Protein AF-A0A8T5MJ16-F1 (afdb_monomer_lite)

Foldseek 3Di:
DDAFPPPRDDDPDWAAAPPPRGTHDVVQPPVVNSHGPVGPPPPDD

Sequence (45 aa):
MPKCNICGADAEELDTCQACKKKFCDSCGDPADERCEFCSGEEEW

Structure (mmCIF, N/CA/C/O backbone):
data_AF-A0A8T5MJ16-F1
#
_entry.id   AF-A0A8T5MJ16-F1
#
loop_
_atom_site.group_PDB
_atom_site.id
_atom_site.type_symbol
_atom_site.label_atom_id
_atom_site.label_alt_id
_atom_site.label_comp_id
_atom_site.label_asym_id
_atom_site.label_entity_id
_atom_site.label_seq_id
_atom_site.pdbx_PDB_ins_code
_atom_site.Cartn_x
_atom_site.Cartn_y
_atom_site.Cartn_z
_atom_site.occupancy
_atom_site.B_iso_or_equiv
_atom_site.auth_seq_id
_atom_site.auth_comp_id
_atom_site.auth_asym_id
_atom_site.auth_atom_id
_atom_site.pdbx_PDB_model_num
ATOM 1 N N . MET A 1 1 ? -12.262 -0.132 11.383 1.00 77.56 1 MET A N 1
ATOM 2 C CA . MET A 1 1 ? -11.701 -0.385 10.044 1.00 77.56 1 MET A CA 1
ATOM 3 C C . MET A 1 1 ? -10.672 0.697 9.766 1.00 77.56 1 MET A C 1
ATOM 5 O O . MET A 1 1 ? -10.939 1.845 10.118 1.00 77.56 1 MET A O 1
ATOM 9 N N . PRO A 1 2 ? -9.464 0.355 9.297 1.00 91.94 2 PRO A N 1
ATOM 10 C CA . PRO A 1 2 ? -8.503 1.354 8.846 1.00 91.94 2 PRO A CA 1
ATOM 11 C C . PRO A 1 2 ? -8.985 2.043 7.554 1.00 91.94 2 PRO A C 1
ATOM 13 O O . PRO A 1 2 ? -9.836 1.520 6.838 1.00 91.94 2 PRO A O 1
ATOM 16 N N . LYS A 1 3 ? -8.439 3.229 7.262 1.00 95.19 3 LYS A N 1
ATOM 17 C CA . LYS A 1 3 ? -8.785 4.018 6.069 1.00 95.19 3 LYS A CA 1
ATOM 18 C C . LYS A 1 3 ? -7.645 4.060 5.069 1.00 95.19 3 LYS A C 1
ATOM 20 O O . LYS A 1 3 ? -6.502 4.314 5.451 1.00 95.19 3 LYS A O 1
ATOM 25 N N . CYS A 1 4 ? -7.977 3.872 3.797 1.00 95.81 4 CYS A N 1
ATOM 26 C CA . CYS A 1 4 ? -7.042 4.028 2.692 1.00 95.81 4 CYS A CA 1
ATOM 27 C C . CYS A 1 4 ? -6.518 5.474 2.643 1.00 95.81 4 CYS A C 1
ATOM 29 O O . CYS A 1 4 ? -7.301 6.424 2.632 1.00 95.81 4 CYS A O 1
ATOM 31 N N . ASN A 1 5 ? -5.196 5.663 2.579 1.00 95.75 5 ASN A N 1
ATOM 32 C CA . ASN A 1 5 ? -4.587 6.995 2.475 1.00 95.75 5 ASN A CA 1
ATOM 33 C C . ASN A 1 5 ? -4.737 7.623 1.079 1.00 95.75 5 ASN A C 1
ATOM 35 O O . ASN A 1 5 ? -4.324 8.769 0.897 1.00 95.75 5 ASN A O 1
ATOM 39 N N . ILE A 1 6 ? -5.269 6.877 0.106 1.00 93.75 6 ILE A N 1
ATOM 40 C CA . ILE A 1 6 ? -5.463 7.328 -1.275 1.00 93.75 6 ILE A CA 1
ATOM 41 C C . ILE A 1 6 ? -6.902 7.780 -1.497 1.00 93.75 6 ILE A C 1
ATOM 43 O O . ILE A 1 6 ? -7.137 8.968 -1.695 1.00 93.75 6 ILE A O 1
ATOM 47 N N . CYS A 1 7 ? -7.867 6.866 -1.403 1.00 94.94 7 CYS A N 1
ATOM 48 C CA . CYS A 1 7 ? -9.272 7.179 -1.665 1.00 94.94 7 CYS A CA 1
ATOM 49 C C . CYS A 1 7 ? -10.066 7.581 -0.410 1.00 94.94 7 CYS A C 1
ATOM 51 O O . CYS A 1 7 ? -11.192 8.055 -0.525 1.00 94.94 7 CYS A O 1
ATOM 53 N N . GLY A 1 8 ? -9.513 7.388 0.794 1.00 95.19 8 GLY A N 1
ATOM 54 C CA . GLY A 1 8 ? -10.193 7.697 2.056 1.00 95.19 8 GLY A CA 1
ATOM 55 C C . GLY A 1 8 ? -11.289 6.707 2.463 1.00 95.19 8 GLY A C 1
ATOM 56 O O . GLY A 1 8 ? -11.907 6.908 3.511 1.00 95.19 8 GLY A O 1
ATOM 57 N N . ALA A 1 9 ? -11.522 5.654 1.673 1.00 94.75 9 ALA A N 1
ATOM 58 C CA . ALA A 1 9 ? -12.487 4.609 1.988 1.00 94.75 9 ALA A CA 1
ATOM 59 C C . ALA A 1 9 ? -12.026 3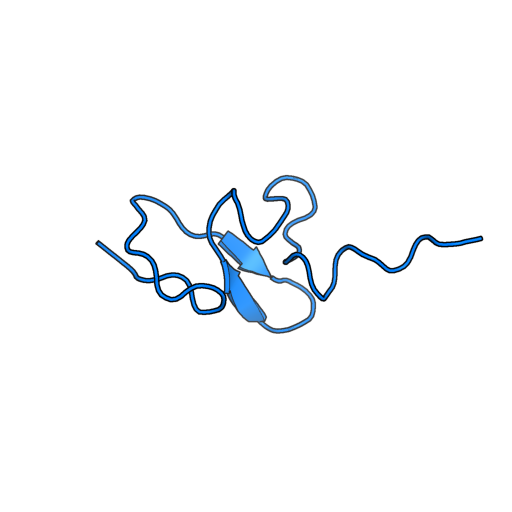.759 3.181 1.00 94.75 9 ALA A C 1
ATOM 61 O O . ALA A 1 9 ? -10.829 3.515 3.372 1.00 94.75 9 ALA A O 1
ATOM 62 N N . ASP A 1 10 ? -12.991 3.304 3.973 1.00 95.62 10 ASP A N 1
ATOM 63 C CA . ASP A 1 10 ? -12.779 2.284 4.991 1.00 95.62 10 ASP A CA 1
ATOM 64 C C . ASP A 1 10 ? -12.569 0.924 4.305 1.00 95.62 10 ASP A C 1
ATOM 66 O O . ASP A 1 10 ? -13.348 0.539 3.434 1.00 95.62 10 ASP A O 1
ATOM 70 N N . ALA A 1 11 ? -11.515 0.208 4.691 1.00 93.00 11 ALA A N 1
ATOM 71 C CA . ALA A 1 11 ? -11.187 -1.119 4.172 1.00 93.00 11 ALA A CA 1
ATOM 72 C C . ALA A 1 11 ? -10.911 -2.081 5.332 1.00 93.00 11 ALA A C 1
ATOM 74 O O . ALA A 1 11 ? -10.541 -1.653 6.429 1.00 93.00 11 ALA A O 1
ATOM 75 N N . GLU A 1 12 ? -11.111 -3.378 5.110 1.00 91.88 12 GLU A N 1
ATOM 76 C CA . GLU A 1 12 ? -10.790 -4.403 6.112 1.00 91.88 12 GLU A CA 1
ATOM 77 C C . GLU A 1 12 ? -9.278 -4.598 6.225 1.00 91.88 12 GLU A C 1
ATOM 79 O O . GLU A 1 12 ? -8.737 -4.634 7.332 1.00 91.88 12 GLU A O 1
ATOM 84 N N . GLU A 1 13 ? -8.603 -4.602 5.078 1.00 91.50 13 GLU A N 1
ATOM 85 C CA . GLU A 1 13 ? -7.162 -4.765 4.952 1.00 91.50 13 GLU A CA 1
ATOM 86 C C . GLU A 1 13 ? -6.575 -3.612 4.134 1.00 91.50 13 GLU A C 1
ATOM 88 O O . GLU A 1 13 ? -7.225 -3.042 3.253 1.00 91.50 13 GLU A O 1
ATOM 93 N N . LEU A 1 14 ? -5.356 -3.215 4.495 1.00 95.06 14 LEU A N 1
ATOM 94 C CA . LEU A 1 14 ? -4.592 -2.203 3.780 1.00 95.06 14 LEU A CA 1
ATOM 95 C C . LEU A 1 14 ? -3.140 -2.649 3.679 1.00 95.06 14 LEU A C 1
ATOM 97 O O . LEU A 1 14 ? -2.515 -2.952 4.700 1.00 95.06 14 LEU A O 1
ATOM 101 N N . ASP A 1 15 ? -2.591 -2.530 2.482 1.00 95.56 15 ASP A N 1
ATOM 102 C CA . ASP A 1 15 ? -1.187 -2.772 2.187 1.00 95.56 15 ASP A CA 1
ATOM 103 C C . ASP A 1 15 ? -0.386 -1.479 2.265 1.00 95.56 15 ASP A C 1
ATOM 105 O O . ASP A 1 15 ? -0.932 -0.374 2.222 1.00 95.56 15 ASP A O 1
ATOM 109 N N . THR A 1 16 ? 0.930 -1.593 2.438 1.00 95.69 16 THR A N 1
ATOM 110 C CA . THR A 1 16 ? 1.821 -0.431 2.546 1.00 95.69 16 THR A CA 1
ATOM 111 C C . THR A 1 16 ? 2.685 -0.326 1.305 1.00 95.69 16 THR A C 1
ATOM 113 O O . THR A 1 16 ? 3.522 -1.185 1.062 1.00 95.69 16 THR A O 1
ATOM 116 N N . CYS A 1 17 ? 2.544 0.772 0.562 1.00 95.44 17 CYS A N 1
ATOM 117 C CA . CYS A 1 17 ? 3.322 0.987 -0.652 1.00 95.44 17 CYS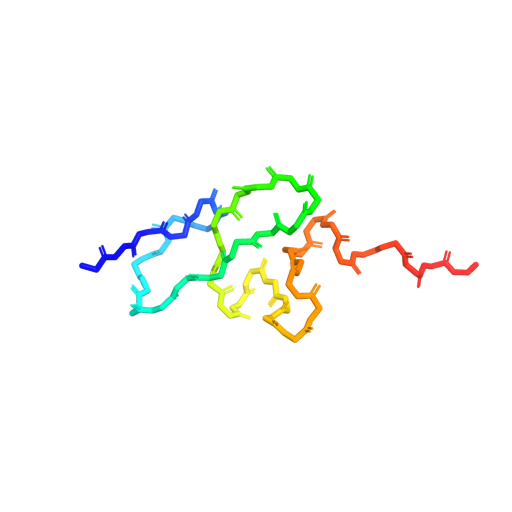 A CA 1
ATOM 118 C C . CYS A 1 17 ? 4.818 1.044 -0.322 1.00 95.44 17 CYS A C 1
ATOM 120 O O . CYS A 1 17 ? 5.248 1.894 0.466 1.00 95.44 17 CYS A O 1
ATOM 122 N N . GLN A 1 18 ? 5.636 0.191 -0.937 1.00 94.44 18 GLN A N 1
ATOM 123 C CA . GLN A 1 18 ? 7.066 0.148 -0.636 1.00 94.44 18 GLN A CA 1
ATOM 124 C C . GLN A 1 18 ? 7.807 1.422 -1.062 1.00 94.44 18 GLN A C 1
ATOM 126 O O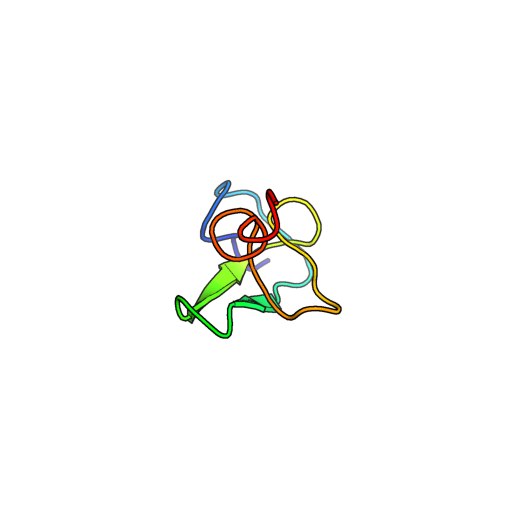 . GLN A 1 18 ? 8.757 1.809 -0.375 1.00 94.44 18 GLN A O 1
ATOM 131 N N . ALA A 1 19 ? 7.333 2.109 -2.105 1.00 93.25 19 ALA A N 1
ATOM 132 C CA . ALA A 1 19 ? 7.935 3.336 -2.625 1.00 93.25 19 ALA A CA 1
ATOM 133 C C . ALA A 1 19 ? 7.595 4.579 -1.782 1.00 93.25 19 ALA A C 1
ATOM 135 O O . ALA A 1 19 ? 8.492 5.281 -1.321 1.00 93.25 19 ALA A O 1
ATOM 136 N N . CYS A 1 20 ? 6.305 4.850 -1.542 1.00 94.00 20 CYS A N 1
ATOM 137 C CA . CYS A 1 20 ? 5.862 6.084 -0.871 1.00 94.00 20 CYS A CA 1
ATOM 138 C C . CYS A 1 20 ? 5.388 5.899 0.581 1.00 94.00 20 CYS A C 1
ATOM 140 O O . CYS A 1 20 ? 5.017 6.877 1.230 1.00 94.00 20 CYS A O 1
ATOM 142 N N . LYS A 1 21 ? 5.378 4.661 1.095 1.00 95.00 21 LYS A N 1
ATOM 143 C CA . LYS A 1 21 ? 4.976 4.277 2.465 1.00 95.00 21 LYS A CA 1
ATOM 144 C C . LYS A 1 2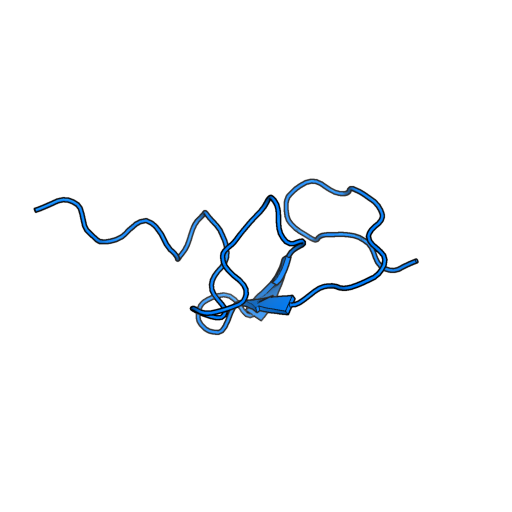1 ? 3.534 4.626 2.858 1.00 95.00 21 LYS A C 1
ATOM 146 O O . LYS A 1 21 ? 3.170 4.503 4.027 1.00 95.00 21 LYS A O 1
ATOM 151 N N . LYS A 1 22 ? 2.690 5.029 1.904 1.00 94.44 22 LYS A N 1
ATOM 152 C CA . LYS A 1 22 ? 1.248 5.217 2.125 1.00 94.44 22 LYS A CA 1
ATOM 153 C C . LYS A 1 22 ? 0.540 3.870 2.221 1.00 94.44 22 LYS A C 1
ATOM 155 O O . LYS A 1 22 ? 0.921 2.936 1.517 1.00 94.44 22 LYS A O 1
ATOM 160 N N . LYS A 1 23 ? -0.517 3.796 3.039 1.00 95.44 23 LYS A N 1
ATOM 161 C CA . LYS A 1 23 ? -1.393 2.623 3.074 1.00 95.44 23 LYS A CA 1
ATOM 162 C C . LYS A 1 23 ? -2.484 2.724 2.017 1.00 95.44 23 LYS A C 1
ATOM 164 O O . LYS A 1 23 ? -3.108 3.780 1.884 1.00 95.44 23 LYS A O 1
ATOM 169 N N . PHE A 1 24 ? -2.725 1.651 1.284 1.00 95.69 24 PHE A N 1
ATOM 170 C CA . PHE A 1 24 ? -3.693 1.608 0.193 1.00 95.69 24 PHE A CA 1
ATOM 171 C C . PHE A 1 24 ? -4.579 0.364 0.304 1.00 95.69 24 PHE A C 1
ATOM 173 O O . PHE A 1 24 ? -4.193 -0.616 0.930 1.00 95.69 24 PHE A O 1
ATOM 180 N N . CYS A 1 25 ? -5.796 0.447 -0.231 1.00 95.56 25 CYS A N 1
ATOM 181 C CA . CYS A 1 25 ? -6.680 -0.708 -0.385 1.00 95.56 25 CYS A CA 1
ATOM 182 C C . CYS A 1 25 ? -6.455 -1.366 -1.750 1.00 95.56 25 CYS A C 1
ATOM 184 O O . CYS A 1 25 ? -5.899 -0.730 -2.642 1.00 95.56 25 CYS A O 1
ATOM 186 N N . ASP A 1 26 ? -6.980 -2.575 -1.935 1.00 92.19 26 ASP A N 1
ATOM 187 C CA . ASP A 1 26 ? -6.881 -3.383 -3.165 1.00 92.19 26 ASP A CA 1
ATOM 188 C C . ASP A 1 26 ? -7.304 -2.638 -4.452 1.00 92.19 26 ASP A C 1
ATOM 190 O O . ASP A 1 26 ? -6.825 -2.907 -5.541 1.00 92.19 26 ASP A O 1
ATOM 194 N N . SER A 1 27 ? -8.184 -1.637 -4.342 1.00 92.62 27 SER A N 1
ATOM 195 C CA . SER A 1 27 ? -8.613 -0.816 -5.489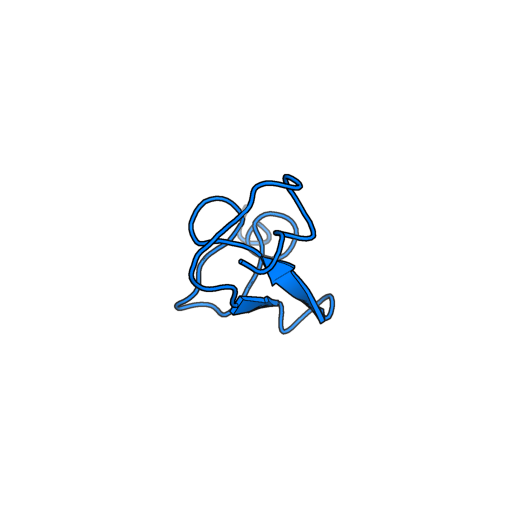 1.00 92.62 27 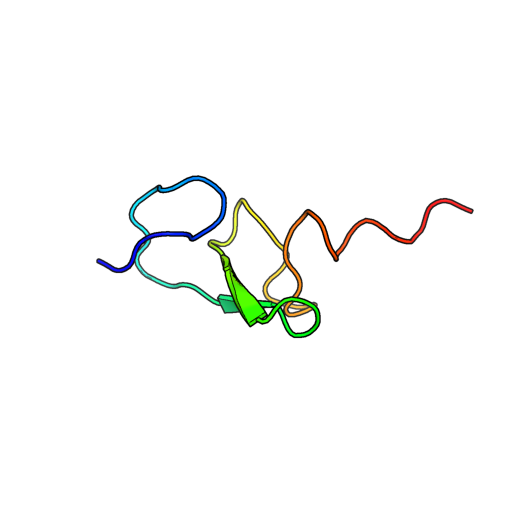SER A CA 1
ATOM 196 C C . SER A 1 27 ? -7.687 0.363 -5.815 1.00 92.62 27 SER A C 1
ATOM 198 O O . SER A 1 27 ? -7.860 0.995 -6.851 1.00 92.62 27 SER A O 1
ATOM 200 N N . CYS A 1 28 ? -6.754 0.699 -4.922 1.00 94.12 28 CYS A N 1
ATOM 201 C CA . CYS A 1 28 ? -5.853 1.853 -5.027 1.00 94.12 28 CYS A CA 1
ATOM 202 C C . CYS A 1 28 ? -4.383 1.450 -5.203 1.00 94.12 28 CYS A C 1
ATOM 204 O O . CYS A 1 28 ? -3.470 2.255 -4.984 1.00 94.12 28 CYS A O 1
ATOM 206 N N . GLY A 1 29 ? -4.133 0.193 -5.538 1.00 92.56 29 GLY A N 1
ATOM 207 C CA . GLY A 1 29 ? -2.807 -0.357 -5.745 1.00 92.56 29 GLY A CA 1
ATOM 208 C C . GLY A 1 29 ? -2.863 -1.847 -5.987 1.00 92.56 29 GLY A C 1
ATOM 209 O O . GLY A 1 29 ? -3.932 -2.441 -5.962 1.00 92.56 29 GLY A O 1
ATOM 210 N N . ASP A 1 30 ? -1.696 -2.430 -6.187 1.00 91.31 30 ASP A N 1
ATOM 211 C CA . ASP A 1 30 ? -1.535 -3.860 -6.349 1.00 91.31 30 ASP A CA 1
ATOM 212 C C . ASP A 1 30 ? -0.835 -4.420 -5.097 1.00 91.31 30 ASP A C 1
ATOM 214 O O . ASP A 1 30 ? 0.315 -4.054 -4.816 1.00 91.31 30 ASP A O 1
ATOM 218 N N . PRO A 1 31 ? -1.520 -5.251 -4.291 1.00 87.44 31 PRO A N 1
ATOM 219 C CA . PRO A 1 31 ? -0.915 -5.885 -3.124 1.00 87.44 31 PRO A CA 1
ATOM 220 C C . PRO A 1 31 ? 0.221 -6.845 -3.482 1.00 87.44 31 PRO A C 1
ATOM 222 O O . PRO A 1 31 ? 1.128 -7.027 -2.674 1.00 87.44 31 PRO A O 1
ATOM 225 N N . ALA A 1 32 ? 0.200 -7.456 -4.674 1.00 89.75 32 ALA A N 1
ATOM 226 C CA . ALA A 1 32 ? 1.241 -8.390 -5.095 1.00 89.75 32 ALA A CA 1
ATOM 227 C C . ALA A 1 32 ? 2.549 -7.665 -5.449 1.00 89.75 32 ALA A C 1
ATOM 229 O O . ALA A 1 32 ? 3.623 -8.190 -5.161 1.00 89.75 32 ALA A O 1
ATOM 230 N N . ASP A 1 33 ? 2.467 -6.454 -6.009 1.00 88.81 33 ASP A N 1
ATOM 231 C CA . ASP A 1 33 ? 3.626 -5.571 -6.219 1.00 88.81 33 ASP A CA 1
ATOM 232 C C . ASP A 1 33 ? 3.957 -4.713 -4.980 1.00 88.81 33 ASP A C 1
ATOM 234 O O . ASP A 1 33 ? 4.949 -3.985 -4.959 1.00 88.81 33 ASP A O 1
ATOM 238 N N . GLU A 1 34 ? 3.121 -4.767 -3.936 1.00 91.81 34 GLU A N 1
ATOM 239 C CA . GLU A 1 34 ? 3.178 -3.893 -2.759 1.00 91.81 34 GLU A CA 1
ATOM 240 C C . GLU A 1 34 ? 3.327 -2.404 -3.144 1.00 91.81 34 GLU A C 1
ATOM 242 O O . GLU A 1 34 ? 4.044 -1.622 -2.498 1.00 91.81 34 GLU A O 1
ATOM 247 N N . ARG A 1 35 ? 2.649 -1.981 -4.218 1.00 94.12 35 ARG A N 1
ATOM 248 C CA . ARG A 1 35 ? 2.688 -0.606 -4.733 1.00 94.12 35 ARG A CA 1
ATOM 249 C C . ARG A 1 35 ? 1.299 -0.036 -4.938 1.00 94.12 35 ARG A C 1
ATOM 251 O O . ARG A 1 35 ? 0.404 -0.674 -5.472 1.00 94.12 35 ARG A O 1
ATOM 258 N N . CYS A 1 36 ? 1.142 1.235 -4.578 1.00 94.38 36 CYS A N 1
ATOM 259 C CA . CYS A 1 36 ? -0.081 1.966 -4.881 1.00 94.38 36 CYS A CA 1
ATOM 260 C C . CYS A 1 36 ? -0.173 2.381 -6.356 1.00 94.38 36 CYS A C 1
ATOM 262 O O . CYS A 1 36 ? 0.846 2.480 -7.034 1.00 94.38 36 CYS A O 1
ATOM 264 N N . GLU A 1 37 ? -1.374 2.735 -6.815 1.00 92.00 37 GLU A N 1
ATOM 265 C CA . GLU A 1 37 ? -1.680 3.155 -8.193 1.00 92.00 37 GLU A CA 1
ATOM 266 C C . GLU A 1 37 ? -0.755 4.271 -8.715 1.00 92.00 37 GLU A C 1
ATOM 268 O O . GLU A 1 37 ? -0.350 4.255 -9.871 1.00 92.00 37 GLU A O 1
ATOM 273 N N . PHE A 1 38 ? -0.324 5.195 -7.848 1.00 91.12 38 PHE A N 1
ATOM 274 C CA . PHE A 1 38 ? 0.590 6.281 -8.226 1.00 91.12 38 PHE A CA 1
ATOM 275 C C . PHE A 1 38 ? 2.051 5.844 -8.390 1.00 91.12 38 PHE A C 1
ATOM 277 O O . PHE A 1 38 ? 2.836 6.566 -8.994 1.00 91.12 38 PHE A O 1
ATOM 284 N N . CYS A 1 39 ? 2.441 4.718 -7.790 1.00 91.19 39 CYS A N 1
ATOM 285 C CA . CYS A 1 39 ? 3.806 4.181 -7.827 1.00 91.19 39 CYS A CA 1
ATOM 286 C C . CYS A 1 39 ? 3.923 2.907 -8.683 1.00 91.19 39 CYS A C 1
ATOM 288 O O . CYS A 1 39 ? 5.035 2.429 -8.908 1.00 91.19 39 CYS A O 1
ATOM 290 N N . SER A 1 40 ? 2.788 2.345 -9.107 1.00 84.25 40 SER A N 1
ATOM 291 C CA . SER A 1 40 ? 2.673 1.120 -9.906 1.00 84.25 40 SER A CA 1
ATOM 292 C C . SER A 1 40 ? 2.637 1.410 -11.421 1.00 84.25 40 SER A C 1
ATOM 294 O O . SER A 1 40 ? 2.785 0.502 -12.223 1.00 84.25 40 SER A O 1
ATOM 296 N N . GLY A 1 41 ? 2.512 2.683 -11.825 1.00 69.38 41 GLY A N 1
ATOM 297 C CA . GLY A 1 41 ? 2.343 3.106 -13.223 1.00 69.38 41 GLY A CA 1
ATOM 298 C C . GLY A 1 41 ? 3.609 3.447 -14.023 1.00 69.38 41 GLY A C 1
ATOM 299 O O . GLY A 1 41 ? 3.489 4.090 -15.057 1.00 69.38 41 GLY A O 1
ATOM 300 N N . GLU A 1 42 ? 4.813 3.064 -13.590 1.00 61.56 42 GLU A N 1
ATOM 301 C CA . GLU A 1 42 ? 6.042 3.301 -14.377 1.00 61.56 42 GLU A CA 1
ATOM 302 C C . GLU A 1 42 ? 6.422 2.080 -15.238 1.00 61.56 42 GLU A C 1
ATOM 304 O O . GLU A 1 42 ? 7.513 1.539 -15.106 1.00 61.56 42 GLU A O 1
ATOM 309 N N . GLU A 1 43 ? 5.528 1.648 -16.131 1.00 59.53 43 GLU A N 1
ATOM 310 C CA . GLU A 1 43 ? 5.874 0.818 -17.301 1.00 59.53 43 GLU A CA 1
ATOM 311 C C . GLU A 1 43 ? 5.068 1.290 -18.523 1.00 59.53 43 GLU A C 1
ATOM 313 O O . GLU A 1 43 ? 4.242 0.572 -19.084 1.00 59.53 43 GLU A O 1
ATOM 318 N N . GLU A 1 44 ? 5.306 2.531 -18.949 1.00 51.91 44 GLU A N 1
ATOM 319 C CA . GLU A 1 44 ? 4.972 2.965 -20.308 1.00 51.91 44 GLU A CA 1
ATOM 320 C C . GLU A 1 44 ? 6.286 3.131 -21.087 1.00 51.91 44 GLU A C 1
ATOM 322 O O . GLU A 1 44 ? 7.164 3.905 -20.704 1.00 51.91 44 GLU A O 1
ATOM 327 N N . TRP A 1 45 ? 6.424 2.295 -22.116 1.00 56.69 45 TRP A N 1
ATOM 328 C CA . TRP A 1 45 ? 7.601 2.038 -22.947 1.00 56.69 45 TRP A CA 1
ATOM 329 C C . TRP A 1 45 ? 7.876 3.168 -23.942 1.00 56.69 45 TRP A C 1
ATOM 331 O O . TRP A 1 45 ? 6.894 3.705 -24.506 1.00 56.69 45 TRP A O 1
#

pLDDT: mean 89.18, std 11.06, range [51.91, 95.81]

Radius of gyration: 10.15 Å; chains: 1; bounding box: 21×16×33 Å

Secondary structure (DSSP, 8-state):
--B-TTT--B-S--EE-TTT--EE-TTSEETTTTEEHHHH-----